Protein AF-A0A952PPL7-F1 (afdb_monomer_lite)

Secondary structure (DSSP, 8-state):
--------HHHHHHHHHH--SHHHHHHHHHHHHHHHHTTSS-HHHHHHHHHHHHHHHHHHHHHHHHHHHHHHHHT--

Radius of gyration: 16.53 Å; chains: 1; bounding box: 33×27×55 Å

Sequence (77 aa):
MYLVDRFDLPEYQQEAREAKSAKMLFALWDKVCSHYDRGQIGRYELEEMRDLVWEQMTSLVKLQSQIEASFSVRKAS

pLDDT: mean 89.7, std 13.83, range [38.41, 98.31]

Foldseek 3Di:
DDDPPQDDLVVLLVQLVPDPDLVSLVVSLVVLVVCVVVVRDDPVSNVVSVVSSVVSHVVNVVVVVVVVVVVVVVVVD

Structure (mmCIF, N/CA/C/O backbone):
data_AF-A0A952PPL7-F1
#
_entry.id   AF-A0A952PPL7-F1
#
loop_
_atom_site.group_PDB
_atom_site.id
_atom_site.type_symbol
_atom_site.label_atom_id
_atom_site.label_alt_id
_atom_site.label_comp_id
_atom_site.label_asym_id
_atom_site.label_entity_id
_atom_site.label_seq_id
_atom_site.pdbx_PDB_ins_code
_atom_site.Cartn_x
_atom_site.Cartn_y
_atom_site.Cartn_z
_atom_site.occupancy
_atom_site.B_iso_or_equiv
_atom_site.auth_seq_id
_atom_site.auth_comp_id
_atom_site.auth_asym_id
_atom_site.auth_atom_id
_atom_site.pdbx_PDB_model_num
ATOM 1 N N . MET A 1 1 ? -6.774 17.021 -22.351 1.00 38.41 1 MET A N 1
ATOM 2 C CA . MET A 1 1 ? -5.368 16.937 -21.909 1.00 38.41 1 MET A CA 1
ATOM 3 C C . MET A 1 1 ? -5.332 15.880 -20.822 1.00 38.41 1 MET A C 1
ATOM 5 O O . MET A 1 1 ? -5.833 16.137 -19.738 1.00 38.41 1 MET A O 1
ATOM 9 N N . TYR A 1 2 ? -4.924 14.654 -21.153 1.00 46.31 2 TYR A N 1
ATOM 10 C CA . TYR A 1 2 ? -4.861 13.571 -20.172 1.00 46.31 2 TYR A CA 1
ATOM 11 C C . TYR A 1 2 ? -3.631 13.827 -19.301 1.00 46.31 2 TYR A C 1
ATOM 13 O O . TYR A 1 2 ? -2.518 13.847 -19.823 1.00 46.31 2 TYR A O 1
ATOM 21 N N . LEU A 1 3 ? -3.836 14.113 -18.014 1.00 52.50 3 LEU A N 1
ATOM 22 C CA . LEU A 1 3 ? -2.751 14.105 -17.038 1.00 52.50 3 LEU A CA 1
ATOM 23 C C . LEU A 1 3 ? -2.170 12.691 -17.068 1.00 52.50 3 LEU A C 1
ATOM 25 O O . LEU A 1 3 ? -2.868 11.728 -16.757 1.00 52.50 3 LEU A O 1
ATOM 29 N N . VAL A 1 4 ? -0.934 12.556 -17.546 1.00 57.56 4 VAL A N 1
ATOM 30 C CA . VAL A 1 4 ? -0.186 11.312 -17.389 1.00 57.56 4 VAL A CA 1
ATOM 31 C C . VAL A 1 4 ? 0.048 11.197 -15.893 1.00 57.56 4 VAL A C 1
ATOM 33 O O . VAL A 1 4 ? 0.836 11.963 -15.347 1.00 57.56 4 VAL A O 1
ATOM 36 N N . ASP A 1 5 ? -0.710 10.314 -15.248 1.00 68.75 5 ASP A N 1
ATOM 37 C CA . ASP A 1 5 ? -0.549 9.982 -13.838 1.00 68.75 5 ASP A CA 1
ATOM 38 C C . ASP A 1 5 ? 0.880 9.453 -13.670 1.00 68.75 5 ASP A C 1
ATOM 40 O O . ASP A 1 5 ? 1.222 8.355 -14.130 1.00 68.75 5 ASP A O 1
ATOM 44 N N . ARG A 1 6 ? 1.766 10.327 -13.193 1.00 84.12 6 ARG A N 1
ATOM 45 C CA . ARG A 1 6 ? 3.192 10.055 -13.062 1.00 84.12 6 ARG A CA 1
ATOM 46 C C . ARG A 1 6 ? 3.402 9.561 -11.648 1.00 84.12 6 ARG A C 1
ATOM 48 O O . ARG A 1 6 ? 3.052 10.250 -10.702 1.00 84.12 6 ARG A O 1
ATOM 55 N N . PHE A 1 7 ? 4.003 8.388 -11.528 1.00 91.12 7 PHE A N 1
ATOM 56 C CA . PHE A 1 7 ? 4.345 7.849 -10.227 1.00 91.12 7 PHE A CA 1
ATOM 57 C C . PHE A 1 7 ? 5.415 8.711 -9.544 1.00 91.12 7 PHE A C 1
ATOM 59 O O . PHE A 1 7 ? 6.477 8.958 -10.125 1.00 91.12 7 PHE A O 1
ATOM 66 N N . ASP A 1 8 ? 5.131 9.123 -8.313 1.00 94.19 8 ASP A N 1
ATOM 67 C CA . ASP A 1 8 ? 6.055 9.798 -7.406 1.00 94.19 8 ASP A CA 1
ATOM 68 C C . ASP A 1 8 ? 6.105 9.002 -6.095 1.00 94.19 8 ASP A C 1
ATOM 70 O O . ASP A 1 8 ? 5.110 8.885 -5.378 1.00 94.19 8 ASP A O 1
ATOM 74 N N . LEU A 1 9 ? 7.256 8.383 -5.814 1.00 93.31 9 LEU A N 1
ATOM 75 C CA . LEU A 1 9 ? 7.399 7.483 -4.670 1.00 93.31 9 LEU A CA 1
ATOM 76 C C . LEU A 1 9 ? 7.110 8.198 -3.331 1.00 93.31 9 LEU A C 1
ATOM 78 O O . LEU A 1 9 ? 6.289 7.679 -2.575 1.00 93.31 9 LEU A O 1
ATOM 82 N N . PRO A 1 10 ? 7.712 9.365 -3.019 1.00 96.94 10 PRO A N 1
ATOM 83 C CA . PRO A 1 10 ? 7.357 10.145 -1.832 1.00 96.94 10 PRO A CA 1
ATOM 84 C C . PRO A 1 10 ? 5.860 10.437 -1.666 1.00 96.94 10 PRO A C 1
ATOM 86 O O . PRO A 1 10 ? 5.342 10.288 -0.557 1.00 96.94 10 PRO A O 1
ATOM 89 N N . GLU A 1 11 ? 5.156 10.830 -2.731 1.00 96.12 11 GLU A N 1
ATOM 90 C CA . GLU A 1 11 ? 3.716 11.125 -2.655 1.00 96.12 11 GLU A CA 1
ATOM 91 C C . GLU A 1 11 ? 2.904 9.866 -2.328 1.00 96.12 11 GLU A C 1
ATOM 93 O O . GLU A 1 11 ? 2.112 9.863 -1.384 1.00 96.12 11 GLU A O 1
ATOM 98 N N . TYR A 1 12 ? 3.170 8.759 -3.025 1.00 96.50 12 TYR A N 1
ATOM 99 C CA . TYR A 1 12 ? 2.507 7.479 -2.767 1.00 96.50 12 TYR A CA 1
ATOM 100 C C . TYR A 1 12 ? 2.818 6.943 -1.360 1.00 96.50 12 TYR A C 1
ATOM 102 O O . TYR A 1 12 ? 1.935 6.405 -0.685 1.00 96.50 12 TYR A O 1
ATOM 110 N N . GLN A 1 13 ? 4.049 7.120 -0.871 1.00 97.56 13 GLN A N 1
ATOM 111 C CA . GLN A 1 13 ? 4.411 6.769 0.503 1.00 97.56 13 GLN A CA 1
ATOM 112 C C . GLN A 1 13 ? 3.645 7.614 1.526 1.00 97.56 13 GLN A C 1
ATOM 114 O O . GLN A 1 13 ? 3.203 7.090 2.552 1.00 97.56 13 GLN A O 1
ATOM 119 N N . GLN A 1 14 ? 3.460 8.907 1.258 1.00 97.44 14 GLN A N 1
ATOM 120 C CA . GLN A 1 14 ? 2.668 9.776 2.121 1.00 97.44 14 GLN A CA 1
ATOM 121 C C . GLN A 1 14 ? 1.189 9.366 2.117 1.00 97.44 14 GLN A C 1
ATOM 123 O O . GLN A 1 14 ? 0.602 9.228 3.191 1.00 97.44 14 GLN A O 1
ATOM 128 N N . GLU A 1 15 ? 0.611 9.061 0.951 1.00 96.56 15 GLU A N 1
ATOM 129 C CA . GLU A 1 15 ? -0.756 8.532 0.844 1.00 96.56 15 GLU A CA 1
ATOM 130 C C . GLU A 1 15 ? -0.938 7.240 1.655 1.00 96.56 15 GLU A C 1
ATOM 132 O O . GLU A 1 15 ? -1.946 7.077 2.349 1.00 96.56 15 GLU A O 1
ATOM 137 N N . ALA A 1 16 ? 0.047 6.334 1.625 1.00 96.94 16 ALA A N 1
ATOM 138 C CA . ALA A 1 16 ? 0.012 5.102 2.412 1.00 96.94 16 ALA A CA 1
ATOM 139 C C . ALA A 1 16 ? -0.001 5.386 3.922 1.00 96.94 16 ALA A C 1
ATOM 141 O O . ALA A 1 16 ? -0.757 4.757 4.661 1.00 96.94 16 ALA A O 1
ATOM 142 N N . ARG A 1 17 ? 0.804 6.350 4.387 1.00 95.81 17 ARG A N 1
ATOM 143 C CA . ARG A 1 17 ? 0.872 6.741 5.808 1.00 95.81 17 ARG A CA 1
ATOM 144 C C . ARG A 1 17 ? -0.397 7.437 6.293 1.00 95.81 17 ARG A C 1
ATOM 146 O O . ARG A 1 17 ? -0.752 7.318 7.462 1.00 95.81 17 ARG A O 1
ATOM 153 N N . GLU A 1 18 ? -1.079 8.164 5.416 1.00 96.06 18 GLU A N 1
ATOM 154 C CA . GLU A 1 18 ? -2.317 8.880 5.743 1.00 96.06 18 GLU A CA 1
ATOM 155 C C . GLU A 1 18 ? -3.580 8.019 5.593 1.00 96.06 18 GLU A C 1
ATOM 157 O O . GLU A 1 18 ? -4.672 8.424 6.014 1.00 96.06 18 GLU A O 1
ATOM 162 N N . ALA A 1 19 ? -3.459 6.824 5.011 1.00 95.25 19 ALA A N 1
ATOM 163 C CA . ALA A 1 19 ? -4.581 5.934 4.773 1.00 95.25 19 ALA A CA 1
ATOM 164 C C . ALA A 1 19 ? -5.231 5.470 6.088 1.00 95.25 19 ALA A C 1
ATOM 166 O O . ALA A 1 19 ? -4.634 4.800 6.926 1.00 95.25 19 ALA A O 1
ATOM 167 N N . LYS A 1 20 ? -6.524 5.771 6.245 1.00 91.81 20 LYS A N 1
ATOM 168 C CA . LYS A 1 20 ? -7.287 5.488 7.477 1.00 91.81 20 LYS A CA 1
ATOM 169 C C . LYS A 1 20 ? -8.006 4.140 7.467 1.00 91.81 20 LYS A C 1
ATOM 171 O O . LYS A 1 20 ? -8.796 3.852 8.362 1.00 91.81 20 LYS A O 1
ATOM 176 N N . SER A 1 21 ? -7.819 3.339 6.420 1.00 92.31 21 SER A N 1
ATOM 177 C CA . SER A 1 21 ? -8.484 2.043 6.288 1.00 92.31 21 SER A CA 1
ATOM 178 C C . SER A 1 21 ? -7.697 1.084 5.402 1.00 92.31 21 SER A C 1
ATOM 180 O O . SER A 1 21 ? -7.032 1.498 4.451 1.00 92.31 21 SER A O 1
ATOM 182 N N . ALA A 1 22 ? -7.866 -0.216 5.656 1.00 91.25 22 ALA A N 1
ATOM 183 C CA . ALA A 1 22 ? -7.299 -1.269 4.816 1.00 91.25 22 ALA A CA 1
ATOM 184 C C . ALA A 1 22 ? -7.790 -1.176 3.360 1.00 91.25 22 ALA A C 1
ATOM 186 O O . ALA A 1 22 ? -7.036 -1.454 2.434 1.00 91.25 22 ALA A O 1
ATOM 187 N N . LYS A 1 23 ? -9.029 -0.713 3.139 1.00 93.06 23 LYS A N 1
ATOM 188 C CA . LYS A 1 23 ? -9.578 -0.490 1.794 1.00 93.06 23 LYS A CA 1
ATOM 189 C C . LYS A 1 23 ? -8.810 0.589 1.023 1.00 93.06 23 LYS A C 1
ATOM 191 O O . LYS A 1 23 ? -8.560 0.410 -0.163 1.00 93.06 23 LYS A O 1
ATOM 196 N N . MET A 1 24 ? -8.445 1.693 1.680 1.00 95.62 24 MET A N 1
ATOM 197 C CA . MET A 1 24 ? -7.645 2.755 1.054 1.00 95.62 24 MET A CA 1
ATOM 198 C C . MET A 1 24 ? -6.240 2.261 0.715 1.00 95.62 24 MET A C 1
ATOM 200 O O . MET A 1 24 ? -5.788 2.462 -0.406 1.00 95.62 24 MET A O 1
ATOM 204 N N . LEU A 1 25 ? -5.596 1.551 1.646 1.00 96.88 25 LEU A N 1
ATOM 205 C CA . LEU A 1 25 ? -4.288 0.935 1.414 1.00 96.88 25 LEU A CA 1
ATOM 206 C C . LEU A 1 25 ? -4.318 -0.066 0.255 1.00 96.88 25 LEU A C 1
ATOM 208 O O . LEU A 1 25 ? -3.406 -0.086 -0.562 1.00 96.88 25 LEU A O 1
ATOM 212 N N . PHE A 1 26 ? -5.380 -0.868 0.148 1.00 95.75 26 PHE A N 1
ATOM 213 C CA . PHE A 1 26 ? -5.540 -1.818 -0.951 1.00 95.75 26 PHE A CA 1
ATOM 214 C C . PHE A 1 26 ? -5.708 -1.111 -2.299 1.00 95.75 26 PHE A C 1
ATOM 216 O O . PHE A 1 26 ? -5.063 -1.487 -3.270 1.00 95.75 26 PHE A O 1
ATOM 223 N N . ALA A 1 27 ? -6.531 -0.062 -2.359 1.00 96.44 27 ALA A N 1
A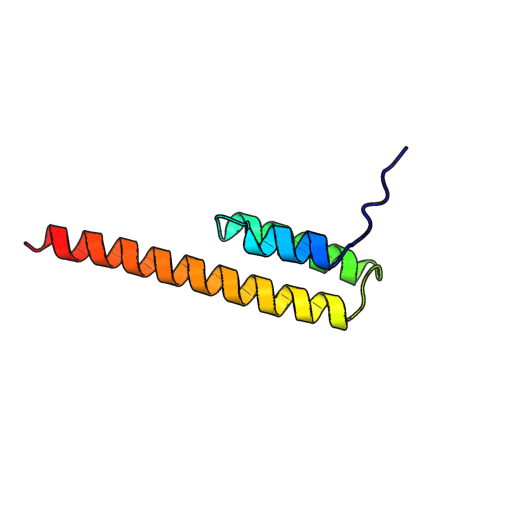TOM 224 C CA . ALA A 1 27 ? -6.694 0.725 -3.579 1.00 96.44 27 ALA A CA 1
ATOM 225 C C . ALA A 1 27 ? -5.388 1.423 -3.995 1.00 96.44 27 ALA A C 1
ATOM 227 O O . ALA A 1 27 ? -5.095 1.516 -5.183 1.00 96.44 27 ALA A O 1
ATOM 228 N N . LEU A 1 28 ? -4.596 1.896 -3.029 1.00 97.00 28 LEU A N 1
ATOM 229 C CA . LEU A 1 28 ? -3.273 2.457 -3.290 1.00 97.00 28 LEU A CA 1
ATOM 230 C C . LEU A 1 28 ? -2.315 1.393 -3.837 1.00 97.00 28 LEU A C 1
ATOM 232 O O . LEU A 1 28 ? -1.636 1.637 -4.828 1.00 97.00 28 LEU A O 1
ATOM 236 N N . TRP A 1 29 ? -2.299 0.204 -3.235 1.00 97.81 29 TRP A N 1
ATOM 237 C CA . TRP A 1 29 ? -1.482 -0.914 -3.703 1.00 97.81 29 TRP A CA 1
ATOM 238 C C . TRP A 1 29 ? -1.821 -1.330 -5.137 1.00 97.81 29 TRP A C 1
ATOM 240 O O . TRP A 1 29 ? -0.920 -1.484 -5.955 1.00 97.81 29 TRP A O 1
ATOM 250 N N . ASP A 1 30 ? -3.109 -1.419 -5.471 1.00 97.56 30 ASP A N 1
ATOM 251 C CA . ASP A 1 30 ? -3.574 -1.734 -6.826 1.00 97.56 30 ASP A CA 1
ATOM 252 C C . ASP A 1 30 ? -3.069 -0.710 -7.863 1.00 97.56 30 ASP A C 1
ATOM 254 O O . ASP A 1 30 ? -2.597 -1.081 -8.940 1.00 97.56 30 ASP A O 1
ATOM 258 N N . LYS A 1 31 ? -3.053 0.586 -7.511 1.00 96.31 31 LYS A N 1
ATOM 259 C CA . LYS A 1 31 ? -2.453 1.630 -8.360 1.00 96.31 31 LYS A CA 1
ATOM 260 C C . LYS A 1 31 ? -0.950 1.425 -8.559 1.00 96.31 31 LYS A C 1
ATOM 262 O O . LYS A 1 31 ? -0.480 1.507 -9.693 1.00 96.31 31 LYS A O 1
ATOM 267 N N . VAL A 1 32 ? -0.201 1.146 -7.488 1.00 97.06 32 VAL A N 1
ATOM 268 C CA . VAL A 1 32 ? 1.249 0.872 -7.561 1.00 97.06 32 VAL A CA 1
ATOM 269 C C . VAL A 1 32 ? 1.514 -0.321 -8.485 1.00 97.06 32 VAL A C 1
ATOM 271 O O . VAL A 1 32 ? 2.362 -0.231 -9.373 1.00 97.06 32 VAL A O 1
ATOM 274 N N . CYS A 1 33 ? 0.750 -1.410 -8.338 1.00 97.31 33 CYS A N 1
ATOM 275 C CA . CYS A 1 33 ? 0.836 -2.573 -9.221 1.00 97.31 33 CYS A CA 1
ATOM 276 C C . CYS A 1 33 ? 0.556 -2.197 -10.680 1.00 97.31 33 CYS A C 1
ATOM 278 O O . CYS A 1 33 ? 1.348 -2.533 -11.554 1.00 97.31 33 CYS A O 1
ATOM 280 N N . SER A 1 34 ? -0.493 -1.413 -10.948 1.00 96.81 34 SER A N 1
ATOM 281 C CA . SER A 1 34 ? -0.783 -0.934 -12.304 1.00 96.81 34 SER A CA 1
ATOM 282 C C . SER A 1 34 ? 0.362 -0.094 -12.891 1.00 96.81 34 SER A C 1
ATOM 284 O O . SER A 1 34 ? 0.598 -0.154 -14.098 1.00 96.81 34 SER A O 1
ATOM 286 N N . HIS A 1 35 ? 1.071 0.707 -12.090 1.00 95.88 35 HIS A N 1
ATOM 287 C CA . HIS A 1 35 ? 2.252 1.436 -12.563 1.00 95.88 35 HIS A CA 1
ATOM 288 C C . HIS A 1 35 ? 3.411 0.492 -12.906 1.00 95.88 35 HIS A C 1
ATOM 290 O O . HIS A 1 35 ? 4.088 0.696 -13.919 1.00 95.88 35 HIS A O 1
ATOM 296 N N . TYR A 1 36 ? 3.617 -0.557 -12.108 1.00 96.94 36 TYR A N 1
ATOM 297 C CA . TYR A 1 36 ? 4.641 -1.569 -12.363 1.00 96.94 36 TYR A CA 1
ATOM 298 C C . TYR A 1 36 ? 4.340 -2.387 -13.624 1.00 96.94 36 TYR A C 1
ATOM 300 O O . TYR A 1 36 ? 5.204 -2.521 -14.488 1.00 96.94 36 TYR A O 1
ATOM 308 N N . ASP A 1 37 ? 3.096 -2.837 -13.793 1.00 97.06 37 ASP A N 1
ATOM 309 C CA . ASP A 1 37 ? 2.653 -3.612 -14.959 1.00 97.06 37 ASP A CA 1
ATOM 310 C C . ASP A 1 37 ? 2.794 -2.824 -16.271 1.00 97.06 37 ASP A C 1
ATOM 312 O O . ASP A 1 37 ? 3.025 -3.391 -17.339 1.00 97.06 37 ASP A O 1
ATOM 316 N N . ARG A 1 38 ? 2.692 -1.492 -16.195 1.00 95.50 38 ARG A N 1
ATOM 317 C CA . ARG A 1 38 ? 2.912 -0.573 -17.323 1.00 95.50 38 ARG A CA 1
ATOM 318 C C . ARG A 1 38 ? 4.384 -0.210 -17.538 1.00 95.50 38 ARG A C 1
ATOM 320 O O . ARG A 1 38 ? 4.677 0.582 -18.432 1.00 95.50 38 ARG A O 1
ATOM 327 N N . GLY A 1 39 ? 5.301 -0.732 -16.723 1.00 95.38 39 GLY A N 1
ATOM 328 C CA . GLY A 1 39 ? 6.729 -0.411 -16.772 1.00 95.38 39 GLY A CA 1
ATOM 329 C C . GLY A 1 39 ? 7.056 1.036 -16.391 1.00 95.38 39 GLY A C 1
ATOM 330 O O . GLY A 1 39 ? 8.092 1.554 -16.800 1.00 95.38 39 GLY A O 1
ATOM 331 N N . GLN A 1 40 ? 6.170 1.715 -15.653 1.00 95.00 40 GLN A N 1
ATOM 332 C CA . GLN A 1 40 ? 6.362 3.109 -15.229 1.00 95.00 40 GLN A CA 1
ATOM 333 C C . GLN A 1 40 ? 7.240 3.221 -13.979 1.00 95.00 40 GLN A C 1
ATOM 335 O O . GLN A 1 40 ? 7.799 4.285 -13.725 1.00 95.00 40 GLN A O 1
ATOM 340 N N . ILE A 1 41 ? 7.356 2.131 -13.219 1.00 96.88 41 ILE A N 1
ATOM 341 C CA . ILE A 1 41 ? 8.217 2.014 -12.042 1.00 96.88 41 ILE A CA 1
ATOM 342 C C . ILE A 1 41 ? 9.012 0.714 -12.091 1.00 96.88 41 ILE A C 1
ATOM 344 O O . ILE A 1 41 ? 8.617 -0.244 -12.762 1.00 96.88 41 ILE A O 1
ATOM 348 N N . GLY A 1 42 ? 10.137 0.681 -11.385 1.00 96.88 42 GLY A N 1
ATOM 349 C CA . GLY A 1 42 ? 10.975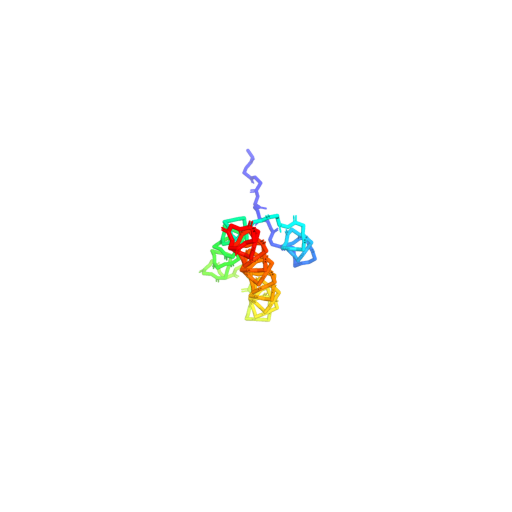 -0.495 -11.261 1.00 96.88 42 GLY A CA 1
ATOM 350 C C . GLY A 1 42 ? 10.589 -1.370 -10.074 1.00 96.88 42 GLY A C 1
ATOM 351 O O . GLY A 1 42 ? 9.631 -1.136 -9.337 1.00 96.88 42 GLY A O 1
ATOM 352 N N . ARG A 1 43 ? 11.387 -2.423 -9.885 1.00 97.56 43 ARG A N 1
ATOM 353 C CA . ARG A 1 43 ? 11.237 -3.345 -8.756 1.00 97.56 43 ARG A CA 1
ATOM 354 C C . ARG A 1 43 ? 11.489 -2.658 -7.412 1.00 97.56 43 ARG A C 1
ATOM 356 O O . ARG A 1 43 ? 10.852 -3.025 -6.435 1.00 97.56 43 ARG A O 1
ATOM 363 N N . TYR A 1 44 ? 12.396 -1.684 -7.382 1.00 97.19 44 TYR A N 1
ATOM 364 C CA . TYR A 1 44 ? 12.731 -0.948 -6.167 1.00 97.19 44 TYR A CA 1
ATOM 365 C C . TYR A 1 44 ? 11.511 -0.199 -5.619 1.00 97.19 44 TYR A C 1
ATOM 367 O O . TYR A 1 44 ? 11.110 -0.437 -4.485 1.00 97.19 44 TYR A O 1
ATOM 375 N N . GLU A 1 45 ? 10.859 0.624 -6.443 1.00 97.56 45 GLU A N 1
ATOM 376 C CA . GLU A 1 45 ? 9.678 1.386 -6.029 1.00 97.56 45 GLU A CA 1
ATOM 377 C C . GLU A 1 45 ? 8.516 0.469 -5.620 1.00 97.56 45 GLU A C 1
ATOM 379 O O . GLU A 1 45 ? 7.804 0.755 -4.656 1.00 97.56 45 GLU A O 1
ATOM 384 N N . LEU A 1 46 ? 8.334 -0.648 -6.334 1.00 98.12 46 LEU A N 1
ATOM 385 C CA . LEU A 1 46 ? 7.317 -1.645 -6.010 1.00 98.12 46 LEU A CA 1
ATOM 386 C C . LEU A 1 46 ? 7.558 -2.279 -4.631 1.00 98.12 46 LEU A C 1
ATOM 388 O O . LEU A 1 46 ? 6.616 -2.413 -3.850 1.00 98.12 46 LEU A O 1
ATOM 392 N N . GLU A 1 47 ? 8.794 -2.692 -4.338 1.00 98.31 47 GLU A N 1
ATOM 393 C CA . GLU A 1 47 ? 9.150 -3.329 -3.065 1.00 98.31 47 GLU A CA 1
ATOM 394 C C . GLU A 1 47 ? 9.039 -2.342 -1.892 1.00 98.31 47 GLU A C 1
ATOM 396 O O . GLU A 1 47 ? 8.431 -2.690 -0.881 1.00 98.31 47 GLU A O 1
ATOM 401 N N . GLU A 1 48 ? 9.495 -1.096 -2.056 1.00 97.88 48 GLU A N 1
ATOM 402 C CA . GLU A 1 48 ? 9.345 -0.036 -1.045 1.00 97.88 48 GLU A CA 1
ATOM 403 C C . GLU A 1 48 ? 7.872 0.221 -0.695 1.00 97.88 48 GLU A C 1
ATOM 405 O O . GLU A 1 48 ? 7.488 0.280 0.476 1.00 97.88 48 GLU A O 1
ATOM 410 N N . MET A 1 49 ? 7.014 0.341 -1.712 1.00 98.19 49 MET A N 1
ATOM 411 C CA . MET A 1 49 ? 5.583 0.548 -1.494 1.00 98.19 49 MET A CA 1
ATOM 412 C C . MET A 1 49 ? 4.904 -0.673 -0.882 1.00 98.19 49 MET A C 1
ATOM 414 O O . MET A 1 49 ? 4.019 -0.512 -0.041 1.00 98.19 49 MET A O 1
ATOM 418 N N . ARG A 1 50 ? 5.305 -1.888 -1.276 1.00 98.25 50 ARG A N 1
ATOM 419 C CA . ARG A 1 50 ? 4.765 -3.131 -0.712 1.00 98.25 50 ARG A CA 1
ATOM 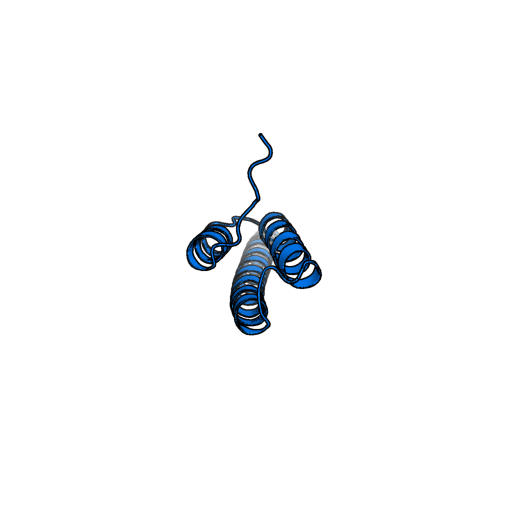420 C C . ARG A 1 50 ? 4.996 -3.170 0.788 1.00 98.25 50 ARG A C 1
ATOM 422 O O . ARG A 1 50 ? 4.052 -3.405 1.540 1.00 98.25 50 ARG A O 1
ATOM 429 N N . ASP A 1 51 ? 6.240 -2.953 1.198 1.00 98.06 51 ASP A N 1
ATOM 430 C CA . ASP A 1 51 ? 6.650 -3.089 2.590 1.00 98.06 51 ASP A CA 1
ATOM 431 C C . ASP A 1 51 ? 5.903 -2.070 3.461 1.00 98.06 51 ASP A C 1
ATOM 433 O O . ASP A 1 51 ? 5.308 -2.443 4.477 1.00 98.06 51 ASP A O 1
ATOM 437 N N . LEU A 1 52 ? 5.792 -0.821 2.993 1.00 97.81 52 LEU A N 1
ATOM 438 C CA . LEU A 1 52 ? 5.026 0.219 3.676 1.00 97.81 52 LEU A CA 1
ATOM 439 C C . LEU A 1 52 ? 3.523 -0.099 3.755 1.00 97.81 52 LEU A C 1
ATOM 441 O O . LEU A 1 52 ? 2.918 0.025 4.821 1.00 97.81 52 LEU A O 1
ATOM 445 N N . VAL A 1 53 ? 2.899 -0.518 2.649 1.00 97.50 53 VAL A N 1
ATOM 446 C CA . VAL A 1 53 ? 1.468 -0.865 2.631 1.00 97.50 53 VAL A CA 1
ATOM 447 C C . VAL A 1 53 ? 1.174 -2.014 3.596 1.00 97.50 53 VAL A C 1
ATOM 449 O O . VAL A 1 53 ? 0.204 -1.942 4.356 1.00 97.50 53 VAL A O 1
ATOM 452 N N . TRP A 1 54 ? 2.000 -3.062 3.595 1.00 96.06 54 TRP A N 1
ATOM 453 C CA . TRP A 1 54 ? 1.813 -4.221 4.469 1.00 96.06 54 TRP A CA 1
ATOM 454 C C . TRP A 1 54 ? 1.970 -3.863 5.946 1.00 96.06 54 TRP A C 1
ATOM 456 O O . TRP A 1 54 ? 1.177 -4.324 6.776 1.00 96.06 54 TRP A O 1
ATOM 466 N N . GLU A 1 55 ? 2.948 -3.022 6.283 1.00 96.88 55 GLU A N 1
ATOM 467 C CA . GLU A 1 55 ? 3.137 -2.517 7.643 1.00 96.88 55 GLU A CA 1
ATOM 468 C C . GLU A 1 55 ? 1.897 -1.747 8.130 1.00 96.88 55 GLU A C 1
ATOM 470 O O . GLU A 1 55 ? 1.376 -2.012 9.223 1.00 96.88 55 GLU A O 1
ATOM 475 N N . GLN A 1 56 ? 1.367 -0.846 7.297 1.00 96.50 56 GLN A N 1
ATOM 476 C CA . GLN A 1 56 ? 0.178 -0.060 7.633 1.00 96.50 56 GLN A CA 1
ATOM 477 C C . GLN A 1 56 ? -1.076 -0.935 7.751 1.00 96.50 56 GLN A C 1
ATOM 479 O O . GLN A 1 56 ? -1.834 -0.808 8.716 1.00 96.50 56 GLN A O 1
ATOM 484 N N . MET A 1 57 ? -1.281 -1.887 6.834 1.00 94.44 57 MET A N 1
ATOM 485 C CA . MET A 1 57 ? -2.409 -2.824 6.906 1.00 94.44 57 MET A CA 1
ATOM 486 C C . MET A 1 57 ? -2.359 -3.657 8.188 1.00 94.44 57 MET A C 1
ATOM 488 O O . MET A 1 57 ? -3.368 -3.789 8.881 1.00 94.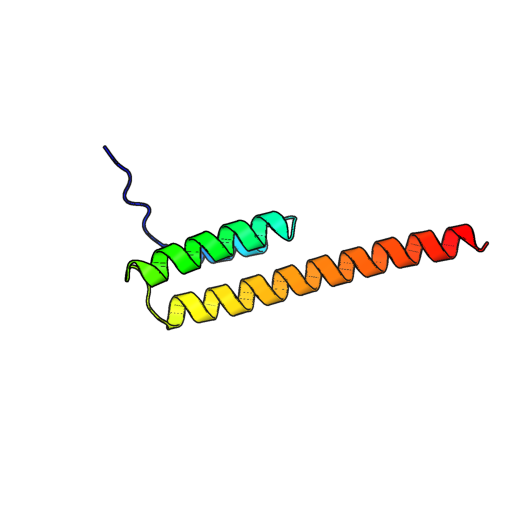44 57 MET A O 1
ATOM 492 N N . THR A 1 58 ? -1.180 -4.176 8.535 1.00 94.56 58 THR A N 1
ATOM 493 C CA . THR A 1 58 ? -0.971 -4.955 9.763 1.00 94.56 58 THR A CA 1
ATOM 494 C C . THR A 1 58 ? -1.298 -4.126 11.003 1.00 94.56 58 THR A C 1
ATOM 496 O O . THR A 1 58 ? -1.971 -4.612 11.916 1.00 94.56 58 THR A O 1
ATOM 499 N N . SER A 1 59 ? -0.874 -2.861 11.027 1.00 94.25 59 SER A N 1
ATOM 500 C CA . SER A 1 59 ? -1.158 -1.935 12.126 1.00 94.25 59 SER A CA 1
ATOM 501 C C . SER A 1 59 ? -2.658 -1.678 12.291 1.00 94.25 59 SER A C 1
ATOM 503 O O . SER A 1 59 ? -3.170 -1.736 13.411 1.00 94.25 59 SER A O 1
ATOM 505 N N . LEU A 1 60 ? -3.385 -1.479 11.187 1.00 93.12 60 LEU A N 1
ATOM 506 C CA . LEU A 1 60 ? -4.838 -1.288 11.209 1.00 93.12 60 LEU A CA 1
ATOM 507 C C . LEU A 1 60 ? -5.586 -2.539 11.679 1.00 93.12 60 LEU A C 1
ATOM 509 O O . LEU A 1 60 ? -6.472 -2.432 12.525 1.00 93.12 60 LEU A O 1
ATOM 513 N N . VAL A 1 61 ? -5.213 -3.723 11.184 1.00 90.62 61 VAL A N 1
ATOM 514 C CA . VAL A 1 61 ? -5.814 -4.995 11.623 1.00 90.62 61 VAL A CA 1
ATOM 515 C C . VAL A 1 61 ? -5.559 -5.220 13.113 1.00 90.62 61 VAL A C 1
ATOM 517 O O . VAL A 1 61 ? -6.473 -5.571 13.855 1.00 90.62 61 VAL A O 1
ATOM 520 N N . LYS A 1 62 ? -4.336 -4.961 13.588 1.00 92.62 62 LYS A N 1
ATOM 521 C CA . LYS A 1 62 ? -3.998 -5.072 15.011 1.00 92.62 62 LYS A CA 1
ATOM 522 C C . LYS A 1 62 ? -4.837 -4.124 15.869 1.00 92.62 62 LYS A C 1
ATOM 524 O O . LYS A 1 62 ? -5.336 -4.541 16.914 1.00 92.62 62 LYS A O 1
ATOM 529 N N . LEU A 1 63 ? -5.005 -2.875 15.433 1.00 92.00 63 LEU A N 1
ATOM 530 C CA . LEU A 1 63 ? -5.844 -1.897 16.122 1.00 92.00 63 LEU A CA 1
ATOM 531 C C . LEU A 1 63 ? -7.307 -2.354 16.164 1.00 92.00 63 LEU A C 1
ATOM 533 O O . LEU A 1 63 ? -7.933 -2.300 17.221 1.00 92.00 63 LEU A O 1
ATOM 537 N N . GLN A 1 64 ? -7.836 -2.856 15.047 1.00 90.56 64 GLN A N 1
ATOM 538 C CA . GLN A 1 64 ? -9.191 -3.395 14.983 1.00 90.56 64 GLN A CA 1
ATOM 539 C C . GLN A 1 64 ? -9.386 -4.539 15.988 1.00 90.56 64 GLN A C 1
ATOM 541 O O . GLN A 1 64 ? -10.315 -4.489 16.795 1.00 90.56 64 GLN A O 1
ATOM 546 N N . SER A 1 65 ? -8.472 -5.510 16.021 1.00 90.12 65 SER A N 1
ATOM 547 C CA . SER A 1 65 ? -8.527 -6.623 16.975 1.00 90.12 65 SER A CA 1
ATOM 548 C C . SER A 1 65 ? -8.491 -6.152 18.434 1.00 90.12 65 SER A C 1
ATOM 550 O O . SER A 1 65 ? -9.196 -6.696 19.283 1.00 90.12 65 SER A O 1
ATOM 552 N N . GLN A 1 66 ? -7.700 -5.121 18.753 1.00 93.50 66 GLN A N 1
ATOM 553 C CA . GLN A 1 66 ? -7.658 -4.538 20.101 1.00 93.50 66 GLN A CA 1
ATOM 554 C C . GLN A 1 66 ? -8.978 -3.860 20.483 1.00 93.50 66 GLN A C 1
ATOM 556 O O . GLN A 1 66 ? -9.449 -4.007 21.614 1.00 93.50 66 GLN A O 1
ATOM 561 N N . ILE A 1 67 ? -9.594 -3.145 19.539 1.00 91.75 67 ILE A N 1
ATOM 562 C CA . ILE A 1 67 ? -10.903 -2.519 19.723 1.00 91.75 67 ILE A CA 1
ATOM 563 C C . ILE A 1 67 ? -11.963 -3.597 19.992 1.00 91.75 67 ILE A C 1
ATOM 565 O O . ILE A 1 67 ? -12.676 -3.518 20.995 1.00 91.75 67 ILE A O 1
ATOM 569 N N . GLU A 1 68 ? -12.032 -4.639 19.164 1.00 91.75 68 GLU A N 1
ATOM 570 C CA . GLU A 1 68 ? -12.988 -5.747 19.308 1.00 91.75 68 GLU A CA 1
ATOM 571 C C . GLU A 1 68 ? -12.814 -6.503 20.637 1.00 91.75 68 GLU A C 1
ATOM 573 O O . GLU A 1 68 ? -13.796 -6.795 21.335 1.00 91.75 68 GLU A O 1
ATOM 578 N N . ALA A 1 69 ? -11.566 -6.747 21.050 1.00 89.88 69 ALA A N 1
ATOM 579 C CA . ALA A 1 69 ? -11.258 -7.336 22.350 1.00 89.88 69 ALA A CA 1
ATOM 580 C C . ALA A 1 69 ? -11.754 -6.454 23.510 1.00 89.88 69 ALA A C 1
ATOM 582 O O . ALA A 1 69 ? -12.365 -6.959 24.453 1.00 89.88 69 ALA A O 1
ATOM 583 N N . SER A 1 70 ? -11.565 -5.131 23.427 1.00 89.38 70 SER A N 1
ATOM 584 C CA . SER A 1 70 ? -11.992 -4.196 24.478 1.00 89.38 70 SER A CA 1
ATOM 585 C C . SER A 1 70 ? -13.509 -4.196 24.708 1.00 89.38 70 SER A C 1
ATOM 587 O O . SER A 1 70 ? -13.969 -4.099 25.849 1.00 89.38 70 SER A O 1
ATOM 589 N N . PHE A 1 71 ? -14.301 -4.361 23.646 1.00 84.12 71 PHE A N 1
ATOM 590 C CA . PHE A 1 71 ? -15.757 -4.462 23.744 1.00 84.12 71 PHE A CA 1
ATOM 591 C C . PHE A 1 71 ? -16.224 -5.829 24.247 1.00 84.12 71 PHE A C 1
ATOM 593 O O . PHE A 1 71 ? -17.246 -5.911 24.928 1.00 84.12 71 PHE A O 1
ATOM 600 N N . SER A 1 72 ? -15.471 -6.889 23.955 1.00 75.62 72 SER A N 1
ATOM 601 C CA . SER A 1 72 ? -15.767 -8.240 24.441 1.00 75.62 72 SER A CA 1
ATOM 602 C C . SER A 1 72 ? -15.573 -8.351 25.957 1.00 75.62 72 SER A C 1
ATOM 604 O O . SER A 1 72 ? -16.418 -8.927 26.637 1.00 75.62 72 SER A O 1
ATOM 606 N N . VAL A 1 73 ? -14.532 -7.711 26.508 1.00 68.19 73 VAL A N 1
ATOM 607 C CA . VAL A 1 73 ? -14.291 -7.648 27.964 1.00 68.19 73 VA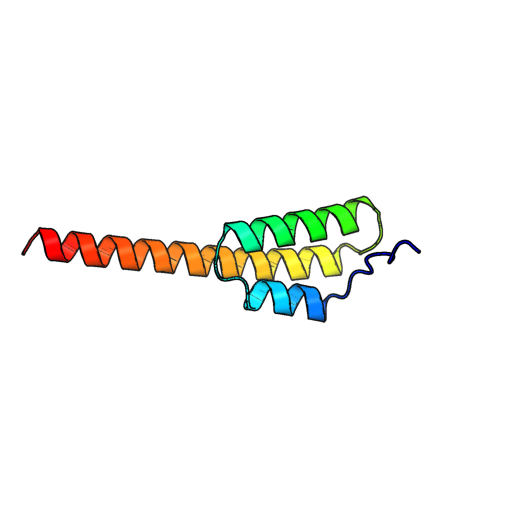L A CA 1
ATOM 608 C C . VAL A 1 73 ? -15.421 -6.912 28.696 1.00 68.19 73 VAL A C 1
ATOM 610 O O . VAL A 1 7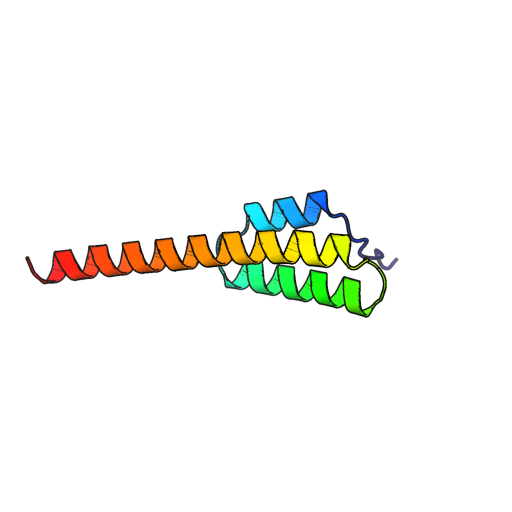3 ? -15.877 -7.374 29.737 1.00 68.19 73 VAL A O 1
ATOM 613 N N . ARG A 1 74 ? -15.939 -5.809 28.136 1.00 62.84 74 ARG A N 1
ATOM 614 C CA . ARG A 1 74 ? -17.027 -5.028 28.761 1.00 62.84 74 ARG A CA 1
ATOM 615 C C . ARG A 1 74 ? -18.387 -5.726 28.773 1.00 62.84 74 ARG A C 1
ATOM 617 O O . ARG A 1 74 ? -19.239 -5.325 29.548 1.00 62.84 74 ARG A O 1
ATOM 624 N N . LYS A 1 75 ? -18.617 -6.721 27.912 1.00 60.28 75 LYS A N 1
ATOM 625 C CA . LYS A 1 75 ? -19.867 -7.503 27.911 1.00 60.28 75 LYS A CA 1
ATOM 626 C C . LYS A 1 75 ? -19.875 -8.632 28.945 1.00 60.28 75 LYS A C 1
ATOM 628 O O . LYS A 1 75 ? -20.933 -9.198 29.193 1.00 60.28 75 LYS A O 1
ATOM 633 N N . ALA A 1 76 ? -18.713 -8.984 29.494 1.00 55.94 76 ALA A N 1
ATOM 634 C CA . ALA A 1 76 ? -18.549 -10.065 30.464 1.00 55.94 76 ALA A CA 1
ATOM 635 C C . ALA A 1 76 ? -18.433 -9.572 31.922 1.00 55.94 76 ALA A C 1
ATOM 637 O O . ALA A 1 76 ? -18.287 -10.398 32.821 1.00 55.94 76 ALA A O 1
ATOM 638 N N . SER A 1 77 ? -18.464 -8.252 32.149 1.00 51.16 77 SER A N 1
ATOM 639 C CA . SER A 1 77 ? -18.544 -7.597 33.468 1.00 51.16 77 SER A CA 1
ATOM 640 C C . SER A 1 77 ? -19.933 -7.012 33.678 1.00 51.16 77 SER A C 1
ATOM 642 O O . SER A 1 77 ? -20.379 -6.998 34.842 1.00 51.16 77 SER A O 1
#